Protein AF-A0A529W724-F1 (afdb_monomer_lite)

Secondary structure (DSSP, 8-state):
-HHHHHHHT--S--EEEEEE-TTS-EEEEEEESS--GGGGG---HHHHHHHHHTSS--------S-EE-HHHIIIIIHHHHHHTT-HHHHHHHHHHPEETT-BTTB-HHHHHHHHHHHHHHHHHHHHT--HHHHHHTTT------

pLDDT: mean 91.16, std 5.67, range [59.0, 96.94]

Radius of gyration: 19.27 Å; chains: 1; bounding box: 38×40×50 Å

Structure (mmCIF, N/CA/C/O backbone):
data_AF-A0A529W724-F1
#
_entry.id   AF-A0A529W724-F1
#
loop_
_atom_site.group_PDB
_atom_site.id
_atom_site.type_symbol
_atom_site.label_atom_id
_atom_site.label_alt_id
_atom_site.label_comp_id
_atom_site.label_asym_id
_atom_site.label_entity_id
_atom_site.label_seq_id
_atom_site.pdbx_PDB_ins_code
_atom_site.Cartn_x
_atom_site.Cartn_y
_atom_site.Cartn_z
_atom_site.occupancy
_atom_site.B_iso_or_equiv
_atom_site.auth_seq_id
_atom_site.auth_comp_id
_atom_site.auth_asym_id
_atom_site.auth_atom_id
_atom_site.pdbx_PDB_model_num
ATOM 1 N N . VAL A 1 1 ? -4.810 -3.641 -21.554 1.00 86.62 1 VAL A N 1
ATOM 2 C CA . VAL A 1 1 ? -4.007 -2.448 -21.203 1.00 86.62 1 VAL A CA 1
ATOM 3 C C . VAL A 1 1 ? -3.484 -1.748 -22.451 1.00 86.62 1 VAL A C 1
ATOM 5 O O . VAL A 1 1 ? -3.902 -0.626 -22.691 1.00 86.62 1 VAL A O 1
ATOM 8 N N . GLU A 1 2 ? -2.699 -2.415 -23.302 1.00 89.25 2 GLU A N 1
ATOM 9 C CA . GLU A 1 2 ? -2.114 -1.825 -24.528 1.00 89.25 2 GLU A CA 1
ATOM 10 C C . GLU A 1 2 ? -3.125 -1.101 -25.431 1.00 89.25 2 GLU A C 1
ATOM 12 O O . GLU A 1 2 ? -2.875 0.016 -25.867 1.00 89.25 2 GLU A O 1
ATOM 17 N N . ARG A 1 3 ? -4.313 -1.686 -25.651 1.00 91.12 3 ARG A N 1
ATOM 18 C CA . ARG A 1 3 ? -5.384 -1.047 -26.436 1.00 91.12 3 ARG A CA 1
ATOM 19 C C . ARG A 1 3 ? -5.835 0.298 -25.855 1.00 91.12 3 ARG A C 1
ATOM 21 O O . ARG A 1 3 ? -6.144 1.203 -26.619 1.00 91.12 3 ARG A O 1
ATOM 28 N N . ILE A 1 4 ? -5.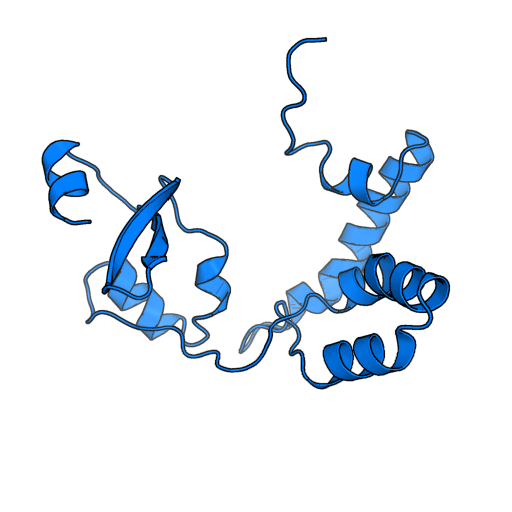891 0.415 -24.527 1.00 90.69 4 ILE A N 1
ATOM 29 C CA . ILE A 1 4 ? -6.268 1.665 -23.854 1.00 90.69 4 ILE A CA 1
ATOM 30 C C . ILE A 1 4 ? -5.147 2.681 -24.047 1.00 90.69 4 ILE A C 1
ATOM 32 O O . ILE A 1 4 ? -5.413 3.762 -24.552 1.00 90.69 4 ILE A O 1
ATOM 36 N N . VAL A 1 5 ? -3.901 2.297 -23.754 1.00 92.19 5 VAL A N 1
ATOM 37 C CA . VAL A 1 5 ? -2.720 3.164 -23.914 1.00 92.19 5 VAL A CA 1
ATOM 38 C C . VAL A 1 5 ? -2.610 3.709 -25.340 1.00 92.19 5 VAL A C 1
ATOM 40 O O . VAL A 1 5 ? -2.444 4.914 -25.525 1.00 92.19 5 VAL A O 1
ATOM 43 N N . ALA A 1 6 ? -2.775 2.844 -26.345 1.00 92.81 6 ALA A N 1
ATOM 44 C CA . ALA A 1 6 ? -2.751 3.231 -27.752 1.00 92.81 6 ALA A CA 1
ATOM 45 C C . ALA A 1 6 ? -3.937 4.135 -28.130 1.00 92.81 6 ALA A C 1
ATOM 47 O O . ALA A 1 6 ? -3.752 5.135 -28.817 1.00 92.81 6 ALA A O 1
ATOM 48 N N . GLY A 1 7 ? -5.149 3.812 -27.665 1.00 95.12 7 GLY A N 1
ATOM 49 C CA . GLY A 1 7 ? -6.359 4.578 -27.973 1.00 95.12 7 GLY A CA 1
ATOM 50 C C . GLY A 1 7 ? -6.407 5.962 -27.322 1.00 95.12 7 GLY A C 1
ATOM 51 O O . GLY A 1 7 ? -7.037 6.865 -27.865 1.00 95.12 7 GLY A O 1
ATOM 52 N N . THR A 1 8 ? -5.735 6.150 -26.184 1.00 92.88 8 THR A N 1
ATOM 53 C CA . THR A 1 8 ? -5.673 7.437 -25.474 1.00 92.88 8 THR A CA 1
ATOM 54 C C . THR A 1 8 ? -4.389 8.214 -25.744 1.00 92.88 8 THR A C 1
ATOM 56 O O . THR A 1 8 ? -4.239 9.314 -25.224 1.00 92.88 8 THR A O 1
ATOM 59 N N . THR A 1 9 ? -3.452 7.661 -26.525 1.00 93.12 9 THR A N 1
ATOM 60 C CA . THR A 1 9 ? -2.100 8.226 -26.712 1.00 93.12 9 THR A CA 1
ATOM 61 C C . THR A 1 9 ? -1.414 8.510 -25.363 1.00 93.12 9 THR A C 1
ATOM 63 O O . THR A 1 9 ? -0.801 9.557 -25.164 1.00 93.12 9 THR A O 1
ATOM 66 N N . TRP A 1 10 ? -1.582 7.606 -24.389 1.00 91.94 10 TRP A N 1
ATOM 67 C CA . TRP A 1 10 ? -1.061 7.815 -23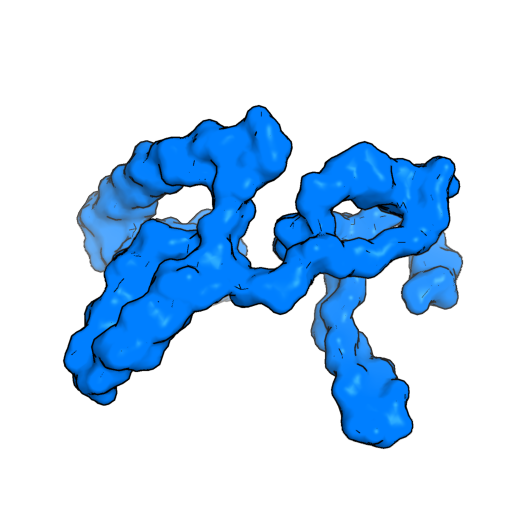.034 1.00 91.94 10 TRP A CA 1
ATOM 68 C C . TRP A 1 10 ? 0.460 7.662 -22.993 1.00 91.94 10 TRP A C 1
ATOM 70 O O . TRP A 1 10 ? 1.013 6.739 -23.590 1.00 91.94 10 TRP A O 1
ATOM 80 N N . THR A 1 11 ? 1.126 8.525 -22.228 1.00 90.94 11 THR A N 1
ATOM 81 C CA . THR A 1 11 ? 2.567 8.448 -21.958 1.00 90.94 11 THR A CA 1
ATOM 82 C C . THR A 1 11 ? 2.823 8.403 -20.458 1.00 90.94 11 THR A C 1
ATOM 84 O O . THR A 1 11 ? 2.146 9.088 -19.695 1.00 90.94 11 THR A O 1
ATOM 87 N N . GLY A 1 12 ? 3.845 7.658 -20.039 1.00 89.25 12 GLY A N 1
ATOM 88 C CA . GLY A 1 12 ? 4.180 7.473 -18.628 1.00 89.25 12 GLY A CA 1
ATOM 89 C C . GLY A 1 12 ? 3.486 6.256 -18.017 1.00 89.25 12 GLY A C 1
ATOM 90 O O . GLY A 1 12 ? 3.110 5.318 -18.717 1.00 89.25 12 GLY A O 1
ATOM 91 N N . GLN A 1 13 ? 3.345 6.258 -16.692 1.00 90.81 13 GLN A N 1
ATOM 92 C CA . GLN A 1 13 ? 2.794 5.124 -15.949 1.00 90.81 13 GLN A CA 1
ATOM 93 C C . GLN A 1 13 ? 1.264 5.128 -15.962 1.00 90.81 13 GLN A C 1
ATOM 95 O O . GLN A 1 13 ? 0.628 6.178 -15.881 1.00 90.81 13 GLN A O 1
ATOM 100 N N . ILE A 1 14 ? 0.676 3.936 -16.025 1.00 91.81 14 ILE A N 1
ATOM 101 C CA . ILE A 1 14 ? -0.763 3.709 -15.894 1.00 91.81 14 ILE A CA 1
ATOM 102 C C . ILE A 1 14 ? -0.988 2.387 -15.160 1.00 91.81 14 ILE A C 1
ATOM 104 O O . ILE A 1 14 ? -0.266 1.417 -15.383 1.00 91.81 14 ILE A O 1
ATOM 108 N N . SER A 1 15 ? -1.953 2.349 -14.250 1.00 92.94 15 SER A N 1
ATOM 109 C CA . SER A 1 15 ? -2.299 1.173 -13.450 1.00 92.94 15 SER A CA 1
ATOM 110 C C . SER A 1 15 ? -3.801 0.929 -13.516 1.00 92.94 15 SER A C 1
ATOM 112 O O . SER A 1 15 ? -4.584 1.874 -13.580 1.00 92.94 15 SER A O 1
ATOM 114 N N . PHE A 1 16 ? -4.204 -0.338 -13.514 1.00 92.94 16 PHE A N 1
ATOM 115 C CA . PHE A 1 16 ? -5.607 -0.736 -13.574 1.00 92.94 16 PHE A CA 1
ATOM 116 C C . PHE A 1 16 ? -5.913 -1.681 -12.427 1.00 92.94 16 PHE A C 1
ATOM 118 O O . PHE A 1 16 ? -5.263 -2.719 -12.297 1.00 92.94 16 PHE A O 1
ATOM 125 N N . ASP A 1 17 ? -6.949 -1.355 -11.669 1.00 93.44 17 ASP A N 1
ATOM 126 C CA . ASP A 1 17 ? -7.502 -2.268 -10.684 1.00 93.44 17 ASP A CA 1
ATOM 127 C C . ASP A 1 17 ? -8.550 -3.115 -11.394 1.00 93.44 17 ASP A C 1
ATOM 129 O O . ASP A 1 17 ? -9.498 -2.599 -11.994 1.00 93.44 17 ASP A O 1
ATOM 133 N N . LEU A 1 18 ? -8.338 -4.427 -11.388 1.00 93.69 18 LEU A N 1
ATOM 134 C CA . LEU A 1 18 ? -9.119 -5.385 -12.158 1.00 93.69 18 LEU A CA 1
ATOM 135 C C . LEU A 1 18 ? -9.691 -6.453 -11.228 1.00 93.69 18 LEU A C 1
ATOM 137 O O . LEU A 1 18 ? -9.000 -6.965 -10.347 1.00 93.69 18 LEU A O 1
ATOM 141 N N . MET A 1 19 ? -10.934 -6.847 -11.474 1.00 95.50 19 MET A N 1
ATOM 142 C CA . MET A 1 19 ? -11.555 -8.016 -10.864 1.00 95.50 19 MET A CA 1
ATOM 143 C C . MET A 1 19 ? -11.602 -9.146 -11.885 1.00 95.50 19 MET A C 1
ATOM 145 O O . MET A 1 19 ? -12.084 -8.957 -13.000 1.00 95.50 19 MET A O 1
ATOM 149 N N . ARG A 1 20 ? -11.124 -10.331 -11.505 1.00 96.19 20 ARG A N 1
ATOM 150 C CA . ARG A 1 20 ? -11.286 -11.545 -12.309 1.00 96.19 20 ARG A CA 1
ATOM 151 C C . ARG A 1 20 ? -12.419 -12.386 -11.736 1.00 96.19 20 ARG A C 1
ATOM 153 O O . ARG A 1 20 ? -12.357 -12.789 -10.577 1.00 96.19 20 ARG A O 1
ATOM 160 N N . GLU A 1 21 ? -13.433 -12.649 -12.545 1.00 96.69 21 GLU A N 1
ATOM 161 C CA . GLU A 1 21 ? -14.569 -13.491 -12.180 1.00 96.69 21 GLU A CA 1
ATOM 162 C C . GLU A 1 21 ? -14.248 -14.990 -12.315 1.00 96.69 21 GLU A C 1
ATOM 164 O O . GLU A 1 21 ? -13.282 -15.361 -12.992 1.00 96.69 21 GLU A O 1
ATOM 169 N N . PRO A 1 22 ? -15.046 -15.876 -11.683 1.00 96.75 22 PRO A N 1
ATOM 170 C CA . PRO A 1 22 ? -14.826 -17.324 -11.735 1.00 96.75 22 PRO A CA 1
ATOM 171 C C . PRO A 1 22 ? -14.836 -17.918 -13.149 1.00 96.75 22 PRO A C 1
ATOM 173 O O . PRO A 1 22 ? -14.175 -18.924 -13.393 1.00 96.75 22 PRO A O 1
ATOM 176 N N . ASP A 1 23 ? -15.562 -17.298 -14.080 1.00 96.00 23 ASP A N 1
ATOM 177 C CA . ASP A 1 23 ? -15.620 -17.682 -15.497 1.00 96.00 23 ASP A CA 1
ATOM 178 C C . ASP A 1 23 ? -14.416 -17.173 -16.317 1.00 96.00 23 ASP A C 1
ATOM 180 O O . ASP A 1 23 ? -14.296 -17.457 -17.508 1.00 96.00 23 ASP A O 1
ATOM 184 N N . GLY A 1 24 ? -13.500 -16.436 -15.682 1.00 95.06 24 GLY A N 1
ATOM 185 C CA . GLY A 1 24 ? -12.314 -15.863 -16.300 1.00 95.06 24 GLY A CA 1
ATOM 186 C C . GLY A 1 24 ? -12.517 -14.477 -16.907 1.00 95.06 24 GLY A C 1
ATOM 187 O O . GLY A 1 24 ? -11.528 -13.906 -17.378 1.00 95.06 24 GLY A O 1
ATOM 188 N N . ARG A 1 25 ? -13.731 -13.908 -16.875 1.00 95.62 25 ARG A N 1
ATOM 189 C CA . ARG A 1 25 ? -13.977 -12.527 -17.308 1.00 95.62 25 ARG A CA 1
ATOM 190 C C . ARG A 1 25 ? -13.206 -11.552 -16.416 1.00 95.62 25 ARG A C 1
ATOM 192 O O . ARG A 1 25 ? -13.082 -11.751 -15.210 1.00 95.62 25 ARG A O 1
ATOM 199 N N . VAL A 1 26 ? -12.653 -10.504 -17.025 1.00 94.56 26 VAL A N 1
ATOM 200 C CA . VAL A 1 26 ? -11.897 -9.455 -16.329 1.00 94.56 26 VAL A CA 1
ATOM 201 C C . VAL A 1 26 ? -12.674 -8.149 -16.425 1.00 94.56 26 VAL A C 1
ATOM 203 O O . VAL A 1 26 ? -12.923 -7.655 -17.525 1.00 94.56 26 VAL A O 1
ATOM 206 N N . LEU A 1 27 ? -13.059 -7.604 -15.275 1.00 94.44 27 LEU A N 1
ATOM 207 C CA . LEU A 1 27 ? -13.820 -6.367 -15.146 1.00 94.44 27 LEU A CA 1
ATOM 208 C C . LEU A 1 27 ? -12.920 -5.261 -14.577 1.00 94.44 27 LEU A C 1
ATOM 210 O O . LEU A 1 27 ? -12.272 -5.487 -13.552 1.00 94.44 27 LEU A O 1
ATOM 214 N N . PRO A 1 28 ? -12.856 -4.074 -15.202 1.00 93.25 28 PRO A N 1
ATOM 215 C CA . PRO A 1 28 ? -12.132 -2.946 -14.636 1.00 93.25 28 PRO A CA 1
ATOM 216 C C . PRO A 1 28 ? -12.911 -2.335 -13.466 1.00 93.25 28 PRO A C 1
ATOM 218 O O . PRO A 1 28 ? -14.128 -2.180 -13.541 1.00 93.25 28 PRO A O 1
ATOM 221 N N . LEU 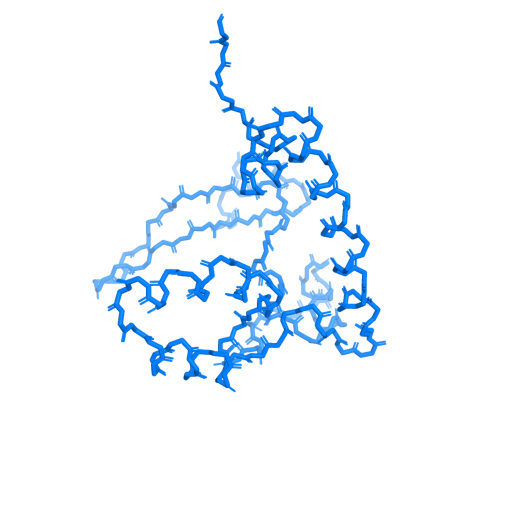A 1 29 ? -12.194 -1.971 -12.407 1.00 93.69 29 LEU A N 1
ATOM 222 C CA . LEU A 1 29 ? -12.722 -1.248 -11.249 1.00 93.69 29 LEU A CA 1
ATOM 223 C C . LEU A 1 29 ? -12.273 0.210 -11.275 1.00 93.69 29 LEU A C 1
ATOM 225 O O . LEU A 1 29 ? -13.092 1.115 -11.150 1.00 93.69 29 LEU A O 1
ATOM 229 N N . GLU A 1 30 ? -10.976 0.428 -11.487 1.00 93.00 30 GLU A N 1
ATOM 230 C CA . GLU A 1 30 ? -10.358 1.749 -11.450 1.00 93.00 30 GLU A CA 1
ATOM 231 C C . GLU A 1 30 ? -9.197 1.835 -12.447 1.00 93.00 30 GLU A C 1
ATOM 233 O O . GLU A 1 30 ? -8.544 0.839 -12.768 1.00 93.00 30 GLU A O 1
ATOM 238 N N . CYS A 1 31 ? -8.936 3.043 -12.945 1.00 93.19 31 CYS A N 1
ATOM 239 C CA . CYS A 1 31 ? -7.769 3.366 -13.753 1.00 93.19 31 CYS A CA 1
ATOM 240 C C . CYS A 1 31 ? -7.009 4.513 -13.088 1.00 93.19 31 CYS A C 1
ATOM 242 O O . CYS A 1 31 ? -7.524 5.621 -12.962 1.00 93.19 31 CYS A O 1
ATOM 244 N N . ASN A 1 32 ? -5.763 4.248 -12.713 1.00 92.94 32 ASN A N 1
ATOM 245 C CA . ASN A 1 32 ? -4.879 5.178 -12.035 1.00 92.94 32 ASN A CA 1
ATOM 246 C C . ASN A 1 32 ? -3.804 5.681 -13.016 1.00 92.94 32 ASN A C 1
ATOM 248 O O . ASN A 1 32 ? -2.994 4.878 -13.486 1.00 92.94 32 ASN A O 1
ATOM 252 N N . PRO A 1 33 ? -3.731 6.991 -13.321 1.00 91.19 33 PRO A N 1
ATOM 253 C CA . PRO A 1 33 ? -2.731 7.570 -14.231 1.00 91.19 33 PRO A CA 1
ATOM 254 C C . PRO A 1 33 ? -1.335 7.707 -13.583 1.00 91.19 33 PRO A C 1
ATOM 256 O O . PRO A 1 33 ? -0.640 8.703 -13.765 1.00 91.19 33 PRO A O 1
ATOM 259 N N . ARG A 1 34 ? -0.964 6.749 -12.729 1.00 90.69 34 ARG A N 1
ATOM 260 C CA . ARG A 1 34 ? 0.269 6.694 -11.933 1.00 90.69 34 ARG A CA 1
ATOM 261 C C . ARG A 1 34 ? 0.422 5.299 -11.330 1.00 90.69 34 ARG A C 1
ATOM 263 O O . ARG A 1 34 ? -0.536 4.527 -11.315 1.00 90.69 34 ARG A O 1
ATOM 270 N N . ALA A 1 35 ? 1.590 5.003 -10.765 1.00 87.31 35 ALA A N 1
ATOM 271 C CA . ALA A 1 35 ? 1.734 3.856 -9.878 1.00 87.31 35 ALA A CA 1
ATOM 272 C C . ALA A 1 35 ? 0.793 3.952 -8.659 1.00 87.31 35 ALA A C 1
ATOM 274 O O . ALA A 1 35 ? 0.469 5.037 -8.152 1.00 87.31 35 ALA A O 1
ATOM 275 N N . VAL A 1 36 ? 0.379 2.782 -8.180 1.00 91.12 36 VAL A N 1
ATOM 276 C CA . VAL A 1 36 ? -0.470 2.599 -6.998 1.00 91.12 36 VAL A CA 1
ATOM 277 C C . VAL A 1 36 ? 0.266 1.806 -5.924 1.00 91.12 36 VAL A C 1
ATOM 279 O O . VAL A 1 36 ? 1.332 1.238 -6.165 1.00 91.12 36 VAL A O 1
ATOM 282 N N . SER A 1 37 ? -0.311 1.736 -4.724 1.00 88.44 37 SER A N 1
ATOM 283 C CA . SER A 1 37 ? 0.286 1.055 -3.567 1.00 88.44 37 SER A CA 1
ATOM 284 C C . SER A 1 37 ? 0.595 -0.431 -3.803 1.00 88.44 37 SER A C 1
ATOM 286 O O . SER A 1 37 ? 1.406 -0.988 -3.067 1.00 88.44 37 SER A O 1
ATOM 288 N N . GLY A 1 38 ? 0.049 -1.056 -4.852 1.00 89.06 38 GLY A N 1
ATOM 289 C CA . GLY A 1 38 ? 0.455 -2.386 -5.318 1.00 89.06 38 GLY A CA 1
ATOM 290 C C . GLY A 1 38 ? 1.963 -2.531 -5.588 1.00 89.06 38 GLY A C 1
ATOM 291 O O . GLY A 1 38 ? 2.490 -3.635 -5.496 1.00 89.06 38 GLY A O 1
ATOM 292 N N . LEU A 1 39 ? 2.689 -1.431 -5.824 1.00 90.25 39 LEU A N 1
ATOM 293 C CA . LEU A 1 39 ? 4.148 -1.451 -5.996 1.00 90.25 39 LEU A CA 1
ATOM 294 C C . LEU A 1 39 ? 4.906 -2.006 -4.778 1.00 90.25 39 LEU A C 1
ATOM 296 O O . LEU A 1 39 ? 5.999 -2.541 -4.928 1.00 90.25 39 LEU A O 1
ATOM 300 N N . HIS A 1 40 ? 4.341 -1.927 -3.567 1.00 90.50 40 HIS A N 1
ATOM 301 C CA . HIS A 1 40 ? 5.032 -2.400 -2.361 1.00 90.50 40 HIS A CA 1
ATOM 302 C C . HIS A 1 40 ? 5.195 -3.930 -2.310 1.00 90.50 40 HIS A C 1
ATOM 304 O O . HIS A 1 40 ? 5.916 -4.448 -1.455 1.00 90.50 40 HIS A O 1
ATOM 310 N N . PHE A 1 41 ? 4.529 -4.657 -3.213 1.00 91.94 41 PHE A N 1
ATOM 311 C CA . PHE A 1 41 ? 4.663 -6.105 -3.365 1.00 91.94 41 PHE A CA 1
ATOM 312 C C . PHE A 1 41 ? 5.825 -6.517 -4.289 1.00 91.94 41 PHE A C 1
ATOM 314 O O . PHE A 1 41 ? 5.928 -7.698 -4.614 1.00 91.94 41 PHE A O 1
ATOM 321 N N . PHE A 1 42 ? 6.677 -5.567 -4.696 1.00 92.56 42 PHE A N 1
ATOM 322 C CA . PHE A 1 42 ? 7.889 -5.781 -5.492 1.00 92.56 42 PHE A CA 1
ATOM 323 C C . PHE A 1 42 ? 9.124 -5.319 -4.703 1.00 92.56 42 PHE A C 1
ATOM 325 O O . PHE A 1 42 ? 9.449 -4.135 -4.667 1.00 92.56 42 PHE A O 1
ATOM 332 N N . ARG A 1 43 ? 9.806 -6.249 -4.037 1.00 91.31 43 ARG A N 1
ATOM 333 C CA . ARG A 1 43 ? 10.947 -6.026 -3.138 1.00 91.31 43 ARG A CA 1
ATOM 334 C C . ARG A 1 43 ? 12.303 -6.108 -3.843 1.00 91.31 43 ARG A C 1
ATOM 336 O O . ARG A 1 43 ? 13.303 -5.753 -3.224 1.00 91.31 43 ARG A O 1
ATOM 343 N N . ASP A 1 44 ? 12.346 -6.512 -5.111 1.00 92.44 44 ASP A N 1
ATOM 344 C CA . ASP A 1 44 ? 13.484 -6.317 -6.020 1.00 92.44 44 ASP A CA 1
ATOM 345 C C . ASP A 1 44 ? 13.338 -4.994 -6.810 1.00 92.44 44 ASP A C 1
ATOM 347 O O . ASP A 1 44 ? 12.710 -4.966 -7.878 1.00 92.44 44 ASP A O 1
ATOM 351 N N . PRO A 1 45 ? 13.904 -3.874 -6.312 1.00 89.75 45 PRO A N 1
ATOM 352 C CA . PRO A 1 45 ? 13.717 -2.563 -6.927 1.00 89.75 45 PRO A CA 1
ATOM 353 C C . PRO A 1 45 ? 14.382 -2.454 -8.300 1.00 89.75 45 PRO A C 1
ATOM 355 O O . PRO A 1 45 ? 13.861 -1.759 -9.168 1.00 89.75 45 PRO A O 1
ATOM 358 N N . ALA A 1 46 ? 15.515 -3.130 -8.516 1.00 92.25 46 ALA A N 1
ATOM 359 C CA . ALA A 1 46 ? 16.242 -3.056 -9.780 1.00 92.25 46 ALA A CA 1
ATOM 360 C C . ALA A 1 46 ? 15.445 -3.742 -10.892 1.00 92.25 46 ALA A C 1
ATOM 362 O O . ALA A 1 46 ? 15.253 -3.180 -11.973 1.00 92.25 46 ALA A O 1
ATOM 363 N N . ARG A 1 47 ? 14.922 -4.935 -10.599 1.00 93.81 47 ARG A N 1
ATOM 364 C CA . ARG A 1 47 ? 14.107 -5.698 -11.541 1.00 93.81 47 ARG A CA 1
ATOM 365 C C . ARG A 1 47 ? 12.768 -5.011 -11.819 1.00 93.81 47 ARG A C 1
ATOM 367 O O . ARG A 1 47 ? 12.344 -4.964 -12.972 1.00 93.81 47 ARG A O 1
ATOM 374 N N . PHE A 1 48 ? 12.129 -4.440 -10.795 1.00 92.50 48 PHE A N 1
ATOM 375 C CA . PHE A 1 48 ? 10.897 -3.665 -10.963 1.00 92.50 48 PHE A CA 1
ATOM 376 C C . PHE A 1 48 ? 11.119 -2.394 -11.792 1.00 92.50 48 PHE A C 1
ATOM 378 O O . PHE A 1 48 ? 10.366 -2.139 -12.730 1.00 92.50 48 PHE A O 1
ATOM 385 N N . ALA A 1 49 ? 12.176 -1.627 -11.507 1.00 92.19 49 ALA A N 1
ATOM 386 C CA . ALA A 1 49 ? 12.502 -0.419 -12.261 1.00 92.19 49 ALA A CA 1
ATOM 387 C C . ALA A 1 49 ? 12.763 -0.718 -13.745 1.00 92.19 49 ALA A C 1
ATOM 389 O O . ALA A 1 49 ? 12.220 -0.023 -14.600 1.00 92.19 49 ALA A O 1
ATOM 390 N N . ALA A 1 50 ? 13.518 -1.779 -14.055 1.00 94.50 50 ALA A N 1
ATOM 391 C CA . ALA A 1 50 ? 13.767 -2.192 -15.437 1.00 94.50 50 ALA A CA 1
ATOM 392 C C . ALA A 1 50 ? 12.463 -2.527 -16.182 1.00 94.50 50 ALA A C 1
ATOM 394 O O . ALA A 1 50 ? 12.266 -2.083 -17.310 1.00 94.50 50 ALA A O 1
ATOM 395 N N . ALA A 1 51 ? 11.541 -3.254 -15.543 1.00 93.00 51 ALA A N 1
ATOM 396 C CA . ALA A 1 51 ? 10.243 -3.576 -16.135 1.00 93.00 51 ALA A CA 1
ATOM 397 C C . ALA A 1 51 ? 9.383 -2.322 -16.381 1.00 93.00 51 ALA A C 1
ATOM 399 O O . ALA A 1 51 ? 8.799 -2.167 -17.450 1.00 93.00 51 ALA A O 1
ATOM 400 N N . VAL A 1 52 ? 9.331 -1.402 -15.412 1.00 89.12 52 VAL A N 1
ATOM 401 C CA . VAL A 1 52 ? 8.540 -0.161 -15.507 1.00 89.12 52 VAL A CA 1
ATOM 402 C C . VAL A 1 52 ? 9.085 0.800 -16.566 1.00 89.12 52 VAL A C 1
ATOM 404 O O . VAL A 1 52 ? 8.303 1.509 -17.198 1.00 89.12 52 VAL A O 1
ATOM 407 N N . LEU A 1 53 ? 10.405 0.832 -16.770 1.00 90.62 53 LEU A N 1
ATOM 408 C CA . LEU A 1 53 ? 11.053 1.652 -17.799 1.00 90.62 53 LEU A CA 1
ATOM 409 C C . LEU A 1 53 ? 11.010 1.016 -19.199 1.00 90.62 53 LEU A C 1
ATOM 411 O O . LEU A 1 53 ? 11.326 1.687 -20.176 1.00 90.62 53 LEU A O 1
ATOM 415 N N . GLY A 1 54 ? 10.583 -0.246 -19.311 1.00 88.50 54 GLY A N 1
ATOM 416 C CA . GLY A 1 54 ? 10.580 -0.996 -20.571 1.00 88.50 54 GLY A CA 1
ATOM 417 C C . GLY A 1 54 ? 11.946 -1.576 -20.960 1.00 88.50 54 GLY A C 1
ATOM 418 O O . GLY A 1 54 ? 12.080 -2.136 -22.045 1.00 88.50 54 GLY A O 1
ATOM 419 N N . ASP A 1 55 ? 12.938 -1.487 -20.072 1.00 92.50 55 ASP A N 1
ATOM 420 C CA . ASP A 1 55 ? 14.301 -2.007 -20.254 1.00 92.50 55 ASP A CA 1
ATOM 421 C C . ASP A 1 55 ? 14.437 -3.486 -19.833 1.00 92.50 55 ASP A C 1
ATOM 423 O O . ASP A 1 55 ? 15.507 -4.088 -19.950 1.00 92.50 55 ASP A O 1
ATOM 427 N N . GLY A 1 56 ? 13.365 -4.086 -19.308 1.00 92.25 56 GLY A N 1
ATOM 428 C CA . GLY A 1 56 ? 13.344 -5.449 -18.787 1.00 92.25 56 GLY A CA 1
ATOM 429 C C . GLY A 1 56 ? 12.024 -6.181 -19.045 1.00 92.25 56 GLY A C 1
ATOM 430 O O . GLY A 1 56 ? 11.047 -5.579 -19.491 1.00 92.25 56 GLY A O 1
ATOM 431 N N . PRO A 1 57 ? 11.981 -7.498 -18.778 1.00 94.69 57 PRO A N 1
ATOM 432 C CA . PRO A 1 57 ? 10.768 -8.291 -18.935 1.00 94.69 57 PRO A CA 1
ATOM 433 C C . PRO A 1 57 ? 9.704 -7.905 -17.902 1.00 94.69 57 PRO A C 1
ATOM 435 O O . PRO A 1 57 ? 10.016 -7.341 -16.853 1.00 94.69 57 PRO A O 1
ATOM 438 N N . GLU A 1 58 ? 8.456 -8.296 -18.162 1.00 93.06 58 GLU A N 1
ATOM 439 C CA . GLU A 1 58 ? 7.378 -8.210 -17.176 1.00 93.06 58 GLU A CA 1
ATOM 440 C C . GLU A 1 58 ? 7.757 -8.942 -15.877 1.00 93.06 58 GLU A C 1
ATOM 442 O O . GLU A 1 58 ? 8.394 -10.004 -15.879 1.00 93.06 58 GLU A O 1
ATOM 447 N N . VAL A 1 59 ? 7.350 -8.363 -14.748 1.00 94.88 59 VAL A N 1
ATOM 448 C CA . VAL A 1 59 ? 7.590 -8.913 -13.416 1.00 94.88 59 VAL A CA 1
ATOM 449 C C . VAL A 1 59 ? 6.289 -9.023 -12.639 1.00 94.88 59 VAL A C 1
ATOM 451 O O . VAL A 1 59 ? 5.453 -8.126 -12.674 1.00 94.88 59 VAL A O 1
ATOM 454 N N . GLY A 1 60 ? 6.138 -10.132 -11.918 1.00 93.62 60 GLY A N 1
ATOM 455 C CA . GLY A 1 60 ? 5.093 -10.305 -10.913 1.00 93.62 60 GLY A CA 1
ATOM 456 C C . GLY A 1 60 ? 5.584 -9.909 -9.516 1.00 93.62 60 GLY A C 1
ATOM 457 O O . GLY A 1 60 ? 6.797 -9.783 -9.317 1.00 93.62 60 GLY A O 1
ATOM 458 N N . PRO A 1 61 ? 4.664 -9.724 -8.554 1.00 92.81 61 PRO A N 1
ATOM 459 C CA . PRO A 1 61 ? 5.025 -9.442 -7.170 1.00 92.81 61 PRO A CA 1
ATOM 460 C C . PRO A 1 61 ? 5.852 -10.591 -6.577 1.00 92.81 61 PRO A C 1
ATOM 462 O O . PRO A 1 61 ? 5.588 -11.765 -6.845 1.00 92.81 61 PRO A O 1
ATOM 465 N N . ASP A 1 62 ? 6.841 -10.257 -5.754 1.00 92.12 62 ASP A N 1
ATOM 466 C CA . ASP A 1 62 ? 7.744 -11.196 -5.069 1.00 92.12 62 ASP A CA 1
ATOM 467 C C . ASP A 1 62 ? 7.418 -11.349 -3.570 1.00 92.12 62 ASP A C 1
ATOM 469 O O . ASP A 1 62 ? 7.983 -12.194 -2.872 1.00 92.12 62 ASP A O 1
ATOM 473 N N . VAL A 1 63 ? 6.443 -10.582 -3.081 1.00 92.62 63 VAL A N 1
ATOM 474 C CA . VAL A 1 63 ? 5.887 -10.698 -1.734 1.00 92.62 63 VAL A CA 1
ATOM 475 C C . VAL A 1 63 ? 4.713 -11.675 -1.722 1.00 92.62 63 VAL A C 1
ATOM 477 O O . VAL A 1 63 ? 3.682 -11.445 -2.348 1.00 92.62 63 VAL A O 1
ATOM 480 N N . THR A 1 64 ? 4.842 -12.750 -0.943 1.00 90.44 64 THR A N 1
ATOM 481 C CA . THR A 1 64 ? 3.839 -13.832 -0.853 1.00 90.44 64 THR A CA 1
ATOM 482 C C . THR A 1 64 ? 3.105 -13.896 0.485 1.00 90.44 64 THR A C 1
ATOM 484 O O . THR A 1 64 ? 2.143 -14.650 0.631 1.00 90.44 64 THR A O 1
ATOM 487 N N . VAL A 1 65 ? 3.538 -13.106 1.468 1.00 90.56 65 VAL A N 1
ATOM 488 C CA . VAL A 1 65 ? 2.947 -13.071 2.810 1.00 90.56 65 VAL A CA 1
ATOM 489 C C . VAL A 1 65 ? 2.176 -11.773 3.039 1.00 90.56 65 VAL A C 1
ATOM 491 O O . VAL A 1 65 ? 2.529 -10.744 2.450 1.00 90.56 65 VAL A O 1
ATOM 494 N N . PRO A 1 66 ? 1.151 -11.778 3.914 1.00 91.4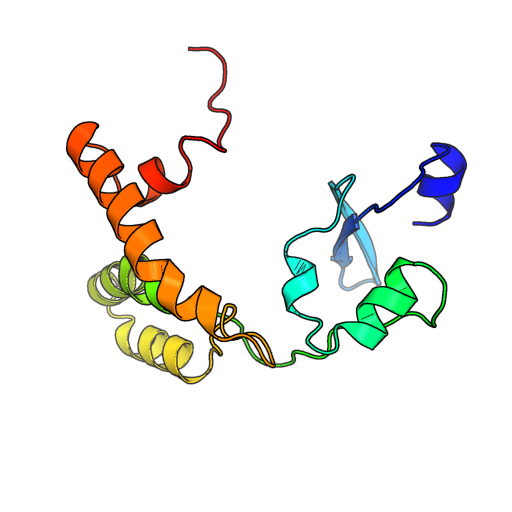4 66 PRO A N 1
ATOM 495 C CA . PRO A 1 66 ? 0.404 -10.572 4.241 1.00 91.44 66 PRO A CA 1
ATOM 496 C C . PRO A 1 66 ? 1.331 -9.430 4.664 1.00 91.44 66 PRO A C 1
ATOM 498 O O . PRO A 1 66 ? 2.232 -9.613 5.482 1.00 91.44 66 PRO A O 1
ATOM 501 N N . GLN A 1 67 ? 1.093 -8.242 4.119 1.00 92.62 67 GLN A N 1
ATOM 502 C CA . GLN A 1 67 ? 1.801 -7.028 4.512 1.00 92.62 67 GLN A CA 1
ATOM 503 C C . GLN A 1 67 ? 0.910 -6.195 5.429 1.00 92.62 67 GLN A C 1
ATOM 505 O O . GLN A 1 67 ? -0.300 -6.093 5.220 1.00 92.62 67 GLN A O 1
ATOM 510 N N . THR A 1 68 ? 1.507 -5.601 6.455 1.00 92.88 68 THR A N 1
ATOM 511 C CA . THR A 1 68 ? 0.805 -4.798 7.457 1.00 92.88 68 THR A CA 1
ATOM 512 C C . THR A 1 68 ? 1.610 -3.555 7.795 1.00 92.88 68 THR A C 1
ATOM 514 O O . THR A 1 68 ? 2.834 -3.602 7.830 1.00 92.88 68 THR A O 1
ATOM 517 N N . VAL A 1 69 ? 0.924 -2.460 8.116 1.00 93.06 69 VAL A N 1
ATOM 518 C CA . VAL A 1 69 ? 1.527 -1.337 8.841 1.00 93.06 69 VAL A CA 1
ATOM 519 C C . VAL A 1 69 ? 1.247 -1.583 10.318 1.00 93.06 69 VAL A C 1
ATOM 521 O O . VAL A 1 69 ? 0.119 -1.379 10.785 1.00 93.06 69 VAL A O 1
ATOM 524 N N . ARG A 1 70 ? 2.222 -2.122 11.061 1.00 92.81 70 ARG A N 1
ATOM 525 C CA . ARG A 1 70 ? 1.952 -2.688 12.398 1.00 92.81 70 ARG A CA 1
ATOM 526 C C . ARG A 1 70 ? 1.486 -1.622 13.381 1.00 92.81 70 ARG A C 1
ATOM 528 O O . ARG A 1 70 ? 0.610 -1.900 14.198 1.00 92.81 70 ARG A O 1
ATOM 535 N N . LEU A 1 71 ? 2.012 -0.400 13.281 1.00 92.62 71 LEU A N 1
ATOM 536 C CA . LEU A 1 71 ? 1.584 0.717 14.124 1.00 92.62 71 LEU A CA 1
ATOM 537 C C . LEU A 1 71 ? 0.100 1.042 13.912 1.00 92.62 71 LEU A C 1
ATOM 539 O O . LEU A 1 71 ? -0.661 1.104 14.878 1.00 92.62 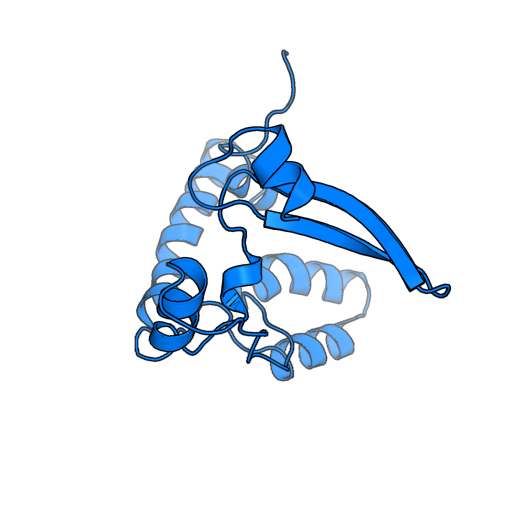71 LEU A O 1
ATOM 543 N N . ALA A 1 72 ? -0.338 1.150 12.655 1.00 91.00 72 ALA A N 1
ATOM 544 C CA . ALA A 1 72 ? -1.745 1.358 12.320 1.00 91.00 72 ALA A CA 1
ATOM 545 C C . ALA A 1 72 ? -2.621 0.200 12.825 1.00 91.00 72 ALA A C 1
ATOM 547 O O . ALA A 1 72 ? -3.710 0.423 13.355 1.00 91.00 72 ALA A O 1
ATOM 548 N N . MET A 1 73 ? -2.132 -1.042 12.737 1.00 93.19 73 MET A N 1
ATOM 549 C CA . MET A 1 73 ? -2.854 -2.195 13.272 1.00 93.19 73 MET A CA 1
ATOM 550 C C . MET A 1 73 ? -3.035 -2.126 14.789 1.00 93.19 73 MET A C 1
ATOM 552 O O . MET A 1 73 ? -4.120 -2.433 15.281 1.00 93.19 73 MET A O 1
ATOM 556 N N . TRP A 1 74 ? -2.026 -1.690 15.540 1.00 94.00 74 TRP A N 1
ATOM 557 C CA . TRP A 1 74 ? -2.165 -1.483 16.981 1.00 94.00 74 TRP A CA 1
ATOM 558 C C . TRP A 1 74 ? -3.143 -0.357 17.322 1.00 94.00 74 TRP A C 1
ATOM 560 O O . TRP A 1 74 ? -3.963 -0.529 18.218 1.00 94.00 74 TRP A O 1
ATOM 570 N N . ILE A 1 75 ? -3.103 0.758 16.595 1.00 92.25 75 ILE A N 1
ATOM 571 C CA . ILE A 1 75 ? -3.946 1.930 16.876 1.00 92.25 75 ILE A CA 1
ATOM 572 C C . ILE A 1 75 ? -5.413 1.660 16.535 1.00 92.25 75 ILE A C 1
ATOM 574 O O . ILE A 1 75 ? -6.298 1.929 17.345 1.00 92.25 75 ILE A O 1
ATOM 578 N N . TYR A 1 76 ? -5.681 1.104 15.353 1.00 90.00 76 TYR A N 1
ATOM 579 C CA . TYR A 1 76 ? -7.044 0.945 14.842 1.00 90.00 76 TYR A CA 1
ATOM 580 C C . TYR A 1 76 ? -7.593 -0.470 15.043 1.00 90.00 76 TYR A C 1
ATOM 582 O O . TYR A 1 76 ? -8.766 -0.653 15.374 1.00 90.00 76 TYR A O 1
ATOM 590 N N . GLY A 1 77 ? -6.749 -1.489 14.881 1.00 92.38 77 GLY A N 1
ATOM 591 C CA . GLY A 1 77 ? -7.155 -2.892 14.943 1.00 92.38 77 GLY A CA 1
ATOM 592 C C . GLY A 1 77 ? -7.324 -3.430 16.363 1.00 92.38 77 GLY A C 1
ATOM 593 O O . GLY A 1 77 ? -8.281 -4.165 16.615 1.00 92.38 77 GLY A O 1
ATOM 594 N N . LEU A 1 78 ? -6.452 -3.057 17.309 1.00 94.94 78 LEU A N 1
ATOM 595 C CA . LEU A 1 78 ? -6.543 -3.560 18.686 1.00 94.94 78 LEU A CA 1
ATOM 596 C C . LEU A 1 78 ? -7.863 -3.158 19.373 1.00 94.94 78 LEU A C 1
ATOM 598 O O . LEU A 1 78 ? -8.514 -4.049 19.926 1.00 94.94 78 LEU A O 1
ATOM 602 N N . PRO A 1 79 ? -8.329 -1.890 19.325 1.00 93.94 79 PRO A N 1
ATOM 603 C CA . PRO A 1 79 ? -9.598 -1.519 19.953 1.00 93.94 79 PRO A CA 1
ATOM 604 C C . PRO A 1 79 ? -10.794 -2.284 19.377 1.00 93.94 79 PRO A C 1
ATOM 606 O O . PRO A 1 79 ? -11.699 -2.666 20.118 1.00 93.94 79 PRO A O 1
ATOM 609 N N . VAL A 1 80 ? -10.800 -2.533 18.062 1.00 93.38 80 VAL A N 1
ATOM 610 C CA . VAL A 1 80 ? -11.836 -3.340 17.398 1.00 93.38 80 VAL A CA 1
ATOM 611 C C . VAL A 1 80 ? -11.769 -4.790 17.872 1.00 93.38 80 VAL A C 1
ATOM 613 O O . VAL A 1 80 ? -12.802 -5.377 18.198 1.00 93.38 80 VAL A O 1
ATOM 616 N N . ALA A 1 81 ? -10.570 -5.366 17.962 1.00 95.88 81 ALA A N 1
ATOM 617 C CA . ALA A 1 81 ? -10.370 -6.735 18.424 1.00 95.88 81 ALA A CA 1
ATOM 618 C C . ALA A 1 81 ? -10.810 -6.932 19.882 1.00 95.88 81 ALA A C 1
ATOM 620 O O . ALA A 1 81 ? -11.407 -7.956 20.201 1.00 95.88 81 ALA A O 1
ATOM 621 N N . LEU A 1 82 ? -10.565 -5.951 20.756 1.00 96.38 82 LEU A N 1
ATOM 622 C CA . LEU A 1 82 ? -11.034 -5.985 22.143 1.00 96.38 82 LEU A CA 1
ATOM 623 C C . LEU A 1 82 ? -12.565 -5.932 22.217 1.00 96.38 82 LEU A C 1
ATOM 625 O O . LEU A 1 82 ? -13.171 -6.783 22.860 1.00 96.38 82 LEU A O 1
ATOM 629 N N . ARG A 1 83 ? -13.194 -4.988 21.503 1.00 95.62 83 ARG A N 1
ATOM 630 C CA . ARG A 1 83 ? -14.661 -4.823 21.486 1.00 95.62 83 ARG A CA 1
ATOM 631 C C . ARG A 1 83 ? -15.408 -6.022 20.901 1.00 95.62 83 ARG A C 1
ATOM 633 O O . ARG A 1 83 ? -16.530 -6.293 21.304 1.00 95.62 83 ARG A O 1
ATOM 640 N N . SER A 1 84 ? -14.795 -6.726 19.953 1.00 95.56 84 SER A N 1
ATOM 641 C CA . SER A 1 84 ? -15.391 -7.883 19.270 1.00 95.56 84 SER A CA 1
ATOM 642 C C . SER A 1 84 ? -15.000 -9.240 19.869 1.00 95.56 84 SER A C 1
ATOM 644 O O . SER A 1 84 ? -15.430 -10.270 19.358 1.00 95.56 84 SER A O 1
ATOM 646 N N . GLY A 1 85 ? -14.142 -9.278 20.897 1.00 95.62 85 GLY A N 1
ATOM 647 C CA . GLY A 1 85 ? -13.567 -10.531 21.411 1.00 95.62 85 GLY A CA 1
ATOM 648 C C . GLY A 1 85 ? -12.582 -11.223 20.449 1.00 95.62 85 GLY A C 1
ATOM 649 O O . GLY A 1 85 ? -12.149 -12.346 20.694 1.00 95.62 85 GLY A O 1
ATOM 650 N N . GLY A 1 86 ? -12.180 -10.565 19.358 1.00 96.44 86 GLY A N 1
ATOM 651 C CA . GLY A 1 86 ? -11.344 -11.105 18.281 1.00 96.44 86 GLY A CA 1
ATOM 652 C C . GLY A 1 86 ? -9.829 -11.106 18.535 1.00 96.44 86 GLY A C 1
ATOM 653 O O . GLY A 1 86 ? -9.050 -11.118 17.578 1.00 96.44 86 GLY A O 1
ATOM 654 N N . LEU A 1 87 ? -9.366 -11.080 19.789 1.00 96.44 87 LEU A N 1
ATOM 655 C CA . LEU A 1 87 ? -7.946 -10.870 20.111 1.00 96.44 87 LEU A CA 1
ATOM 656 C C . LEU A 1 87 ? -7.019 -11.970 19.562 1.00 96.44 87 LEU A C 1
ATOM 658 O O . LEU A 1 87 ? -5.899 -11.681 19.142 1.00 96.44 87 LEU A O 1
ATOM 662 N N . ALA A 1 88 ? -7.478 -13.223 19.516 1.00 96.94 88 ALA A N 1
ATOM 663 C CA . ALA A 1 88 ? -6.710 -14.324 18.931 1.00 96.94 88 ALA A CA 1
ATOM 664 C C . ALA A 1 88 ? -6.450 -14.109 17.428 1.00 96.94 88 ALA A C 1
ATOM 666 O O . ALA A 1 88 ? -5.320 -14.277 16.966 1.00 96.94 88 ALA A O 1
ATOM 667 N N . ARG A 1 89 ? -7.473 -13.664 16.683 1.00 94.94 89 ARG A N 1
ATOM 668 C CA . ARG A 1 89 ? -7.361 -13.315 15.258 1.00 94.94 89 ARG A CA 1
ATOM 669 C C . ARG A 1 89 ? -6.423 -12.128 15.054 1.00 94.94 89 ARG A C 1
ATOM 671 O O . ARG A 1 89 ? -5.576 -12.180 14.169 1.00 94.94 89 ARG A O 1
ATOM 678 N N . PHE A 1 90 ? -6.530 -11.102 15.895 1.00 95.94 90 PHE A N 1
ATOM 679 C CA . PHE A 1 90 ? -5.639 -9.943 15.849 1.00 95.94 90 PHE A CA 1
ATOM 680 C C . PHE A 1 90 ? -4.171 -10.334 16.073 1.00 95.94 90 PHE A C 1
ATOM 682 O O . PHE A 1 90 ? -3.307 -9.994 15.270 1.00 95.94 90 PHE A O 1
ATOM 689 N N . ARG A 1 91 ? -3.883 -11.130 17.112 1.00 95.88 91 ARG A N 1
ATOM 690 C CA . ARG A 1 91 ? -2.523 -11.630 17.380 1.00 95.88 91 ARG A CA 1
ATOM 691 C C . ARG A 1 91 ? -1.986 -12.490 16.239 1.00 95.88 91 ARG A C 1
ATOM 693 O O . ARG A 1 91 ? -0.801 -12.408 15.932 1.00 95.88 91 ARG A O 1
ATOM 700 N N . LYS A 1 92 ? -2.841 -13.317 15.625 1.00 95.19 92 LYS A N 1
ATOM 701 C CA . LYS A 1 92 ? -2.481 -14.101 14.438 1.00 95.19 92 LYS A CA 1
ATOM 702 C C . LYS A 1 92 ? -2.070 -13.178 13.286 1.00 95.19 92 LYS A C 1
ATOM 704 O O . LYS A 1 92 ? -0.971 -13.343 12.774 1.00 95.19 92 LYS A O 1
ATOM 709 N N . ALA A 1 93 ? -2.879 -12.166 12.971 1.00 93.38 93 ALA A N 1
ATOM 710 C CA . ALA A 1 93 ? -2.587 -11.199 11.911 1.00 93.38 93 ALA A CA 1
ATOM 711 C C . ALA A 1 93 ? -1.282 -10.416 12.150 1.00 93.38 93 ALA A C 1
ATOM 713 O O . ALA A 1 93 ? -0.468 -10.306 11.243 1.00 93.38 93 ALA A O 1
ATOM 714 N N . ILE A 1 94 ? -1.032 -9.943 13.379 1.00 94.50 94 ILE A N 1
ATOM 715 C CA . ILE A 1 94 ? 0.215 -9.235 13.739 1.00 94.50 94 ILE A CA 1
ATOM 716 C C . ILE A 1 94 ? 1.463 -10.124 13.615 1.00 94.50 94 ILE A C 1
ATOM 718 O O . ILE A 1 94 ? 2.559 -9.609 13.403 1.00 94.50 94 ILE A O 1
ATOM 722 N N . ARG A 1 95 ? 1.320 -11.439 13.815 1.00 93.88 95 ARG A N 1
ATOM 723 C CA . ARG A 1 95 ? 2.429 -12.401 13.747 1.00 93.88 95 ARG A CA 1
ATOM 724 C C . ARG A 1 95 ? 2.706 -12.879 12.324 1.00 93.88 95 ARG A C 1
ATOM 726 O O . ARG A 1 95 ? 3.860 -13.097 11.988 1.00 93.88 95 ARG A O 1
ATOM 733 N N . GLU A 1 96 ? 1.660 -13.103 11.536 1.00 94.00 96 GLU A N 1
ATOM 734 C CA . GLU A 1 96 ? 1.776 -13.580 10.150 1.00 94.00 96 GLU A CA 1
ATOM 735 C C . GLU A 1 96 ? 2.070 -12.444 9.165 1.00 94.00 96 GLU A C 1
ATOM 737 O O . GLU A 1 96 ? 2.604 -12.692 8.088 1.00 94.00 96 GLU A O 1
ATOM 742 N N . GLY A 1 97 ? 1.729 -11.207 9.534 1.00 91.81 97 GLY A N 1
ATOM 743 C CA . GLY A 1 97 ? 2.002 -10.019 8.741 1.00 91.81 97 GLY A CA 1
ATOM 744 C C . GLY A 1 97 ? 3.447 -9.541 8.863 1.00 91.81 97 GLY A C 1
ATOM 745 O O . GLY A 1 97 ? 3.971 -9.400 9.970 1.00 91.81 97 GLY A O 1
ATOM 746 N N . GLN A 1 98 ? 4.071 -9.227 7.731 1.00 93.00 98 GLN A N 1
ATOM 747 C CA . GLN A 1 98 ? 5.331 -8.483 7.702 1.00 93.00 98 GLN A CA 1
ATOM 748 C C . GLN A 1 98 ? 5.077 -6.973 7.750 1.00 93.00 98 GLN A C 1
ATOM 750 O O . GLN A 1 98 ? 3.991 -6.501 7.403 1.00 93.00 98 GLN A O 1
ATOM 755 N N . GLU A 1 99 ? 6.073 -6.215 8.211 1.00 92.81 99 GLU A N 1
ATOM 756 C CA . GLU A 1 99 ? 6.020 -4.753 8.207 1.00 92.81 99 GLU A CA 1
ATOM 757 C C . GLU A 1 99 ? 6.230 -4.236 6.779 1.00 92.81 99 GLU A C 1
ATOM 759 O O . GLU A 1 99 ? 7.284 -4.433 6.172 1.00 92.81 99 GLU A O 1
ATOM 764 N N . LEU A 1 100 ? 5.209 -3.567 6.245 1.00 91.94 100 LEU A N 1
ATOM 765 C CA . LEU A 1 100 ? 5.207 -3.018 4.890 1.00 91.94 100 LEU A CA 1
ATOM 766 C C . LEU A 1 100 ? 6.341 -2.003 4.697 1.00 91.94 100 LEU A C 1
ATOM 768 O O . LEU A 1 100 ? 6.973 -1.973 3.646 1.00 91.94 100 LEU A O 1
ATOM 772 N N . LEU A 1 101 ? 6.590 -1.186 5.722 1.00 91.31 101 LEU A N 1
ATOM 773 C CA . LEU A 1 101 ? 7.540 -0.074 5.680 1.00 91.31 101 LEU A CA 1
ATOM 774 C C . LEU A 1 101 ? 8.991 -0.486 5.971 1.00 91.31 101 LEU A C 1
ATOM 776 O O . LEU A 1 101 ? 9.883 0.356 5.918 1.00 91.31 101 LEU A O 1
ATOM 780 N N . ASP A 1 102 ? 9.239 -1.756 6.291 1.00 90.50 102 ASP A N 1
ATOM 781 C CA . ASP A 1 102 ? 10.589 -2.284 6.490 1.00 90.50 102 ASP A CA 1
ATOM 782 C C . ASP A 1 102 ? 11.183 -2.692 5.140 1.00 90.50 102 ASP A C 1
ATOM 784 O O . ASP A 1 102 ? 11.071 -3.848 4.731 1.00 90.50 102 ASP A O 1
ATOM 788 N N . TRP A 1 103 ? 11.710 -1.725 4.386 1.00 87.00 103 TRP A N 1
ATOM 789 C CA . TRP A 1 103 ? 12.171 -1.930 3.013 1.00 87.00 103 TRP A CA 1
ATOM 790 C C . TRP A 1 103 ? 13.565 -2.587 2.962 1.00 87.00 103 TRP A C 1
ATOM 792 O O . TRP A 1 103 ? 14.407 -2.299 3.818 1.00 87.00 103 TRP A O 1
ATOM 802 N N . PRO A 1 104 ? 13.875 -3.451 1.968 1.00 83.94 104 PRO A N 1
ATOM 803 C CA . PRO A 1 104 ? 15.197 -4.062 1.864 1.00 83.94 104 PRO A CA 1
ATOM 804 C C . PRO A 1 104 ? 16.274 -2.986 1.696 1.00 83.94 104 PRO A C 1
ATOM 806 O O . PRO A 1 104 ? 16.272 -2.230 0.729 1.00 83.94 104 PRO A O 1
ATOM 809 N N . GLY A 1 105 ? 17.190 -2.908 2.661 1.00 86.00 105 GLY A N 1
ATOM 810 C CA . GLY A 1 105 ? 18.248 -1.896 2.680 1.00 86.00 105 GLY A CA 1
ATOM 811 C C . GLY A 1 105 ? 17.827 -0.515 3.201 1.00 86.00 105 GLY A C 1
ATOM 812 O O . GLY A 1 105 ? 18.699 0.336 3.347 1.00 86.00 105 GLY A O 1
ATOM 813 N N . ASP A 1 106 ? 16.551 -0.297 3.544 1.00 86.62 106 ASP A N 1
ATOM 814 C CA . ASP A 1 106 ? 16.067 0.953 4.140 1.00 86.62 106 ASP A CA 1
ATOM 815 C C . ASP A 1 106 ? 14.946 0.720 5.172 1.00 86.62 106 ASP A C 1
ATOM 817 O O . ASP A 1 106 ? 13.761 0.634 4.859 1.00 86.62 106 ASP A O 1
ATOM 821 N N . SER A 1 107 ? 15.328 0.666 6.450 1.00 87.19 107 SER A N 1
ATOM 822 C CA . SER A 1 107 ? 14.385 0.552 7.576 1.00 87.19 107 SER A CA 1
ATOM 823 C C . SER A 1 107 ? 13.996 1.910 8.178 1.00 87.19 107 SER A C 1
ATOM 825 O O . SER A 1 107 ? 13.268 1.966 9.176 1.00 87.19 107 SER A O 1
ATOM 827 N N . ALA A 1 108 ? 14.479 3.027 7.615 1.00 90.81 108 ALA A N 1
ATOM 828 C CA . ALA A 1 108 ? 14.164 4.359 8.124 1.00 90.81 108 ALA A CA 1
ATOM 829 C C . ALA A 1 108 ? 12.651 4.658 8.134 1.00 90.81 108 ALA A C 1
ATOM 831 O O . ALA A 1 108 ? 12.185 5.194 9.149 1.00 90.81 108 ALA A O 1
ATOM 832 N N . PRO A 1 109 ? 11.849 4.255 7.121 1.00 88.75 109 PRO A N 1
ATOM 833 C CA . PRO A 1 109 ? 10.409 4.505 7.118 1.00 88.75 109 PRO A CA 1
ATOM 834 C C . PRO A 1 109 ? 9.683 3.918 8.332 1.00 88.75 109 PRO A C 1
ATOM 836 O O . PRO A 1 109 ? 8.749 4.535 8.841 1.00 88.75 109 PRO A O 1
ATOM 839 N N . VAL A 1 110 ? 10.154 2.790 8.883 1.00 90.25 110 VAL A N 1
ATOM 840 C CA . VAL A 1 110 ? 9.596 2.202 10.114 1.00 90.25 110 VAL A CA 1
ATOM 841 C C . VAL A 1 110 ? 9.696 3.171 11.293 1.00 90.25 110 VAL A C 1
ATOM 843 O O . VAL A 1 110 ? 8.770 3.282 12.095 1.00 90.25 110 VAL A O 1
ATOM 846 N N . ARG A 1 111 ? 10.810 3.900 11.398 1.00 90.31 111 ARG A N 1
ATOM 847 C CA . ARG A 1 111 ? 11.063 4.846 12.495 1.00 90.31 111 ARG A CA 1
ATOM 848 C C . ARG A 1 111 ? 10.295 6.149 12.307 1.00 90.31 111 ARG A C 1
ATOM 850 O O . ARG A 1 111 ? 9.805 6.706 13.286 1.00 90.31 111 ARG A O 1
ATOM 857 N N . VAL A 1 112 ? 10.159 6.602 11.060 1.00 92.06 112 VAL A N 1
ATOM 858 C CA . VAL A 1 112 ? 9.445 7.838 10.695 1.00 92.06 112 VAL A CA 1
ATOM 859 C C . VAL A 1 112 ? 7.935 7.736 10.961 1.00 92.06 112 VAL A C 1
ATOM 861 O O . VAL A 1 112 ? 7.270 8.758 11.114 1.00 92.06 112 VAL A O 1
ATOM 864 N N . GLN A 1 113 ? 7.391 6.529 11.150 1.00 92.94 113 GLN A N 1
ATOM 865 C CA . GLN A 1 113 ? 5.997 6.356 11.571 1.00 92.94 113 GLN A CA 1
ATOM 866 C C . GLN A 1 113 ? 5.660 7.090 12.883 1.00 92.94 113 GLN A C 1
ATOM 868 O O . GLN A 1 113 ? 4.548 7.589 13.031 1.00 92.94 113 GLN A O 1
ATOM 873 N N . TRP A 1 114 ? 6.595 7.180 13.836 1.00 92.31 114 TRP A N 1
ATOM 874 C CA . TRP A 1 114 ? 6.354 7.838 15.126 1.00 92.31 114 TRP A CA 1
ATOM 875 C C . TRP A 1 114 ? 6.169 9.357 15.028 1.00 92.31 114 TRP A C 1
ATOM 877 O O . TRP A 1 114 ? 5.159 9.843 15.539 1.00 92.31 114 TRP A O 1
ATOM 887 N N . PRO A 1 115 ? 7.078 10.127 14.394 1.00 94.00 115 PRO A N 1
ATOM 888 C CA . PRO A 1 115 ? 6.847 11.554 14.192 1.00 94.00 115 PRO A CA 1
ATOM 889 C C . PRO A 1 115 ? 5.611 11.820 13.323 1.00 94.00 115 PRO A C 1
ATOM 891 O O . PRO A 1 115 ? 4.830 12.699 13.675 1.00 94.00 115 PRO A O 1
ATOM 894 N N . ALA A 1 116 ? 5.365 11.020 12.277 1.00 90.81 116 ALA A N 1
ATOM 895 C CA . ALA A 1 116 ? 4.152 11.145 11.462 1.00 90.81 116 ALA A CA 1
ATOM 896 C C . ALA A 1 116 ? 2.871 10.927 12.291 1.00 90.81 116 ALA A C 1
ATOM 898 O O . ALA A 1 116 ? 1.904 11.679 12.187 1.00 90.81 116 ALA A O 1
ATOM 899 N N . LEU A 1 117 ? 2.869 9.931 13.183 1.00 92.94 117 LEU A N 1
ATOM 900 C CA . LEU A 1 117 ? 1.762 9.715 14.110 1.00 92.94 117 LEU A CA 1
ATOM 901 C C . LEU A 1 117 ? 1.594 10.883 15.088 1.00 92.94 117 LEU A C 1
ATOM 903 O O . LEU A 1 117 ? 0.463 11.260 15.384 1.00 92.94 117 LEU A O 1
ATOM 907 N N . ALA A 1 118 ? 2.690 11.441 15.607 1.00 94.06 118 ALA A N 1
ATOM 908 C CA . ALA A 1 118 ? 2.636 12.572 16.530 1.00 94.06 118 ALA A CA 1
ATOM 909 C C . ALA A 1 118 ? 2.014 13.811 15.869 1.00 94.06 118 ALA A C 1
ATOM 911 O O . ALA A 1 118 ? 1.210 14.499 16.496 1.00 94.06 118 ALA A O 1
ATOM 912 N N . GLU A 1 119 ? 2.329 14.055 14.597 1.00 94.00 119 GLU A N 1
ATOM 913 C CA . GLU A 1 119 ? 1.719 15.114 13.793 1.00 94.00 119 GLU A CA 1
ATOM 914 C C . GLU A 1 119 ? 0.207 14.903 13.631 1.00 94.00 119 GLU A C 1
ATOM 916 O O . GLU A 1 119 ? -0.584 15.780 13.992 1.00 94.00 119 GLU A O 1
ATOM 921 N N . ILE A 1 120 ? -0.209 13.707 13.196 1.00 92.25 120 ILE A N 1
ATOM 922 C CA . ILE A 1 120 ? -1.629 13.346 13.050 1.00 92.25 120 ILE A CA 1
ATOM 923 C C . ILE A 1 120 ? -2.363 13.461 14.394 1.00 92.25 120 ILE A C 1
ATOM 925 O O . ILE A 1 120 ? -3.481 13.975 14.456 1.00 92.25 120 ILE A O 1
ATOM 929 N N . ALA A 1 121 ? -1.743 13.020 15.491 1.00 93.69 121 ALA A N 1
ATOM 930 C CA . ALA A 1 121 ? -2.314 13.119 16.830 1.00 93.69 121 ALA A CA 1
ATOM 931 C C . ALA A 1 121 ? -2.450 14.574 17.300 1.00 93.69 121 ALA A C 1
ATOM 933 O O . ALA A 1 121 ? -3.465 14.932 17.901 1.00 93.69 121 ALA A O 1
ATOM 934 N N . GLY A 1 122 ? -1.467 15.425 16.995 1.00 95.50 122 GLY A N 1
ATOM 935 C CA . GLY A 1 122 ? -1.523 16.860 17.265 1.00 95.50 122 GLY A CA 1
ATOM 936 C C . GLY A 1 122 ? -2.665 17.542 16.511 1.00 95.50 122 GLY A C 1
ATOM 937 O O . GLY A 1 122 ? -3.421 18.311 17.109 1.00 95.50 122 GLY A O 1
ATOM 938 N N . MET A 1 123 ? -2.846 17.210 15.230 1.00 92.81 123 MET A N 1
ATOM 939 C CA . MET A 1 123 ? -3.971 17.692 14.424 1.00 92.81 123 MET A CA 1
ATOM 940 C C . MET A 1 123 ? -5.312 17.218 14.999 1.00 92.81 123 MET A C 1
ATOM 942 O O . MET A 1 123 ? -6.194 18.039 15.254 1.00 92.81 123 MET A O 1
ATOM 946 N N . ALA A 1 124 ? -5.438 15.917 15.282 1.00 94.31 124 ALA A N 1
ATOM 947 C CA . ALA A 1 124 ? -6.642 15.324 15.859 1.00 94.31 124 ALA A CA 1
ATOM 948 C C . ALA A 1 124 ? -7.041 15.999 17.179 1.00 94.31 124 ALA A C 1
ATOM 950 O O . ALA A 1 124 ? -8.213 16.315 17.388 1.00 94.31 124 ALA A O 1
ATOM 951 N N . TRP A 1 125 ? -6.068 16.282 18.051 1.00 96.00 125 TRP A N 1
ATOM 952 C CA . TRP A 1 125 ? -6.314 16.997 19.301 1.00 96.00 125 TRP A CA 1
ATOM 953 C C . TRP A 1 125 ? -6.741 18.448 19.053 1.00 96.00 125 TRP A C 1
ATOM 955 O O . TRP A 1 125 ? -7.787 18.870 19.554 1.00 96.00 125 TRP A O 1
ATOM 965 N N . ARG A 1 126 ? -5.971 19.210 18.267 1.00 95.56 126 ARG A N 1
ATOM 966 C CA . ARG A 1 126 ? -6.245 20.630 17.996 1.00 95.56 126 ARG A CA 1
ATOM 967 C C . ARG A 1 126 ? -7.632 20.841 17.392 1.00 95.56 126 ARG A C 1
ATOM 969 O O . ARG A 1 126 ? -8.313 21.800 17.742 1.00 95.56 126 ARG A O 1
ATOM 976 N N . GLU A 1 127 ? -8.050 19.932 16.520 1.00 93.12 127 GLU A N 1
ATOM 977 C CA . GLU A 1 127 ? -9.307 20.027 15.775 1.00 93.12 127 GLU A CA 1
ATOM 978 C C . GLU A 1 127 ? -10.446 19.215 16.402 1.00 93.12 127 GLU A C 1
ATOM 980 O O . GLU A 1 127 ? -11.584 19.303 15.949 1.00 93.12 127 GLU A O 1
ATOM 985 N N . ARG A 1 128 ? -10.169 18.471 17.484 1.00 93.5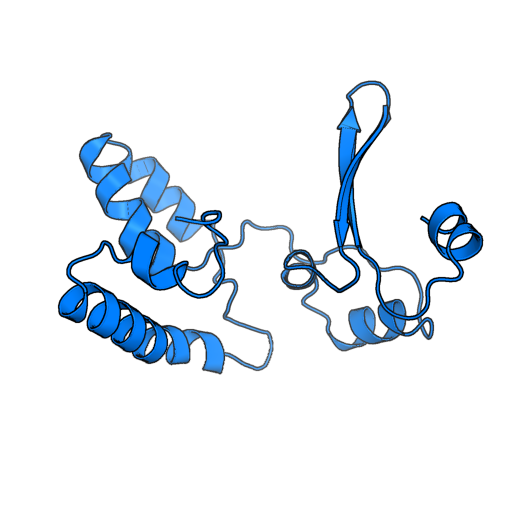6 128 ARG A N 1
ATOM 986 C CA . ARG A 1 128 ? -11.129 17.616 18.206 1.00 93.56 128 ARG A CA 1
ATOM 987 C C . ARG A 1 128 ? -11.824 16.595 17.301 1.00 93.56 128 ARG A C 1
ATOM 989 O O . ARG A 1 128 ? -13.018 16.335 17.438 1.00 93.56 128 ARG A O 1
ATOM 996 N N . ILE A 1 129 ? -11.057 16.002 16.396 1.00 93.88 129 ILE A N 1
ATOM 997 C CA . ILE A 1 129 ? -11.505 14.958 15.471 1.00 93.88 129 ILE A CA 1
ATOM 998 C C . ILE A 1 129 ? -10.819 13.628 15.792 1.00 93.88 129 ILE A C 1
ATOM 1000 O O . ILE A 1 129 ? -9.876 13.563 16.579 1.00 93.88 129 ILE A O 1
ATOM 1004 N N . SER A 1 130 ? -11.300 12.536 15.196 1.00 90.44 130 SER A N 1
ATOM 1005 C CA . SER A 1 130 ? -10.661 11.228 15.365 1.00 90.44 130 SER A CA 1
ATOM 1006 C C . SER A 1 130 ? -9.298 11.171 14.657 1.00 90.44 130 SER A C 1
ATOM 1008 O O . SER A 1 130 ? -9.089 11.868 13.665 1.00 90.44 130 SER A O 1
ATOM 1010 N N . LEU A 1 131 ? -8.393 10.292 15.111 1.00 89.94 131 LEU A N 1
ATOM 1011 C CA . LEU A 1 131 ? -7.113 10.035 14.425 1.00 89.94 131 LEU A CA 1
ATOM 1012 C C . LEU A 1 131 ? -7.312 9.614 12.962 1.00 89.94 131 LEU A C 1
ATOM 1014 O O . LEU A 1 131 ? -6.562 10.044 12.092 1.00 89.94 131 LEU A O 1
ATOM 1018 N N . GLN A 1 132 ? -8.349 8.816 12.690 1.00 88.06 132 GLN A N 1
ATOM 1019 C CA . GLN A 1 132 ? -8.680 8.373 11.338 1.00 88.06 132 GLN A CA 1
ATOM 1020 C C . GLN A 1 132 ? -9.078 9.560 10.452 1.00 88.06 132 GLN A C 1
ATOM 1022 O O . GLN A 1 132 ? -8.557 9.705 9.349 1.00 88.06 132 GLN A O 1
ATOM 1027 N N . THR A 1 133 ? -9.948 10.438 10.957 1.00 87.62 133 THR A N 1
ATOM 1028 C CA . THR A 1 133 ? -10.362 11.659 10.250 1.00 87.62 133 THR A CA 1
ATOM 1029 C C . THR A 1 133 ? -9.178 12.596 10.033 1.00 87.62 133 THR A C 1
ATOM 1031 O O . THR A 1 133 ? -9.026 13.140 8.951 1.00 87.62 133 THR A O 1
ATOM 1034 N N . ALA A 1 134 ? -8.308 12.763 11.033 1.00 89.75 134 ALA A N 1
ATOM 1035 C CA . ALA A 1 134 ? -7.105 13.580 10.889 1.00 89.75 134 ALA A CA 1
ATOM 1036 C C . ALA A 1 134 ? -6.154 13.018 9.818 1.00 89.75 134 ALA A C 1
ATOM 1038 O O . ALA A 1 134 ? -5.658 13.773 8.994 1.00 89.75 134 ALA A O 1
ATOM 1039 N N . SER A 1 135 ? -5.953 11.695 9.766 1.00 87.38 135 SER A N 1
ATOM 1040 C CA . SER A 1 135 ? -5.054 11.062 8.784 1.00 87.38 135 SER A CA 1
ATOM 1041 C C . SER A 1 135 ? -5.518 11.153 7.328 1.00 87.38 135 SER A C 1
ATOM 1043 O O . SER A 1 135 ? -4.722 10.931 6.420 1.00 87.38 135 SER A O 1
ATOM 1045 N N . THR A 1 136 ? -6.798 11.442 7.103 1.00 87.62 136 THR A N 1
ATOM 1046 C CA . THR A 1 136 ? -7.421 11.464 5.773 1.00 87.62 136 THR A CA 1
ATOM 1047 C C . THR A 1 136 ? -7.877 12.859 5.354 1.00 87.62 136 THR A C 1
ATOM 1049 O O . THR A 1 136 ? -8.237 13.073 4.200 1.00 87.62 136 THR A O 1
ATOM 1052 N N . ARG A 1 137 ? -7.810 13.832 6.266 1.00 83.31 137 ARG A N 1
ATOM 1053 C CA . ARG A 1 137 ? -8.355 15.180 6.087 1.00 83.31 137 ARG A CA 1
ATOM 1054 C C . ARG A 1 137 ? -7.839 15.894 4.841 1.00 83.31 137 ARG A C 1
ATOM 1056 O O . ARG A 1 137 ? -8.620 16.547 4.160 1.00 83.31 137 ARG A O 1
ATOM 1063 N N . ASP A 1 138 ? -6.549 15.753 4.555 1.00 77.44 138 ASP A N 1
ATOM 1064 C CA . ASP A 1 138 ? -5.890 16.450 3.445 1.00 77.44 138 ASP A CA 1
ATOM 1065 C C . ASP A 1 138 ? -5.993 15.692 2.109 1.00 77.44 138 ASP A C 1
ATOM 1067 O O . ASP A 1 138 ? -5.580 16.211 1.072 1.00 77.44 138 ASP A O 1
ATOM 1071 N N . ILE A 1 139 ? -6.534 14.467 2.117 1.00 76.25 139 ILE A N 1
ATOM 1072 C CA . ILE A 1 139 ? -6.646 13.608 0.925 1.00 76.25 139 ILE A CA 1
ATOM 1073 C C . ILE A 1 139 ? -8.094 13.304 0.531 1.00 76.25 139 ILE A C 1
ATOM 1075 O O . ILE A 1 139 ? -8.359 13.010 -0.633 1.00 76.25 139 ILE A O 1
ATOM 1079 N N . GLU A 1 140 ? -9.036 13.367 1.472 1.00 75.69 140 GLU A N 1
ATOM 1080 C CA . GLU A 1 140 ? -10.447 13.105 1.210 1.00 75.69 140 GLU A CA 1
ATOM 1081 C C . GLU A 1 140 ? -11.159 14.366 0.711 1.00 75.69 140 GLU A C 1
ATOM 1083 O O . GLU A 1 140 ? -11.246 15.389 1.391 1.00 75.69 140 GLU A O 1
ATOM 1088 N N . TRP A 1 141 ? -11.738 14.271 -0.485 1.00 73.19 141 TRP A N 1
ATOM 1089 C CA . TRP A 1 141 ? -12.697 15.253 -0.971 1.00 73.19 141 TRP A CA 1
ATOM 1090 C C . TRP A 1 141 ? -14.089 14.933 -0.417 1.00 73.19 141 TRP A C 1
ATOM 1092 O O . TRP A 1 141 ? -14.728 13.973 -0.843 1.00 73.19 141 TRP A O 1
ATOM 1102 N N . ASN A 1 142 ? -14.585 15.768 0.497 1.00 74.69 142 ASN A N 1
ATOM 1103 C CA . ASN A 1 142 ? -15.888 15.581 1.150 1.00 74.69 142 ASN A CA 1
ATOM 1104 C C . ASN A 1 142 ? -17.068 16.263 0.425 1.00 74.69 142 ASN A C 1
ATOM 1106 O O . ASN A 1 142 ? -18.162 16.351 0.976 1.00 74.69 142 ASN A O 1
ATOM 1110 N N . GLY A 1 143 ? -16.869 16.726 -0.815 1.00 69.31 143 GLY A N 1
ATOM 1111 C CA . GLY A 1 143 ? -17.866 17.514 -1.546 1.00 69.31 143 GLY A CA 1
ATOM 1112 C C . GLY A 1 143 ? -17.879 18.999 -1.153 1.00 69.31 143 GLY A C 1
ATOM 1113 O O . GLY A 1 143 ? -17.222 19.394 -0.188 1.00 69.31 143 GLY A O 1
ATOM 1114 N N . PRO A 1 144 ? -18.592 19.850 -1.912 1.00 63.88 144 PRO A N 1
ATOM 1115 C CA . PRO A 1 144 ? -18.865 21.220 -1.489 1.00 63.88 144 PRO A CA 1
ATOM 1116 C C . PRO A 1 144 ? -19.799 21.226 -0.266 1.00 63.88 144 PRO A C 1
ATOM 1118 O O . PRO A 1 144 ? -20.772 20.470 -0.231 1.00 63.88 144 PRO A O 1
ATOM 1121 N N . GLY A 1 145 ? -19.462 22.056 0.727 1.00 59.00 145 GLY A N 1
ATOM 1122 C CA . GLY A 1 145 ? -20.247 22.277 1.950 1.00 59.00 145 GLY A CA 1
ATOM 1123 C C . GLY A 1 145 ? -21.325 23.343 1.819 1.00 59.00 145 GLY A C 1
ATOM 1124 O O . GLY A 1 145 ? -21.340 24.059 0.791 1.00 59.00 145 GLY A O 1
#

Foldseek 3Di:
DVVVCVVVVQDADKDWDWDQDPVRDIDTDDIDSYDDPLCLQAQPVVQVVCVRVVNHDDDDGPHDFAADQLVCCVVPVVVVCVVVVNVVVSVVCSVRHDYSCCHVVDNPSNVVVVVVQVVLVVQCVVVVHDSVCSVCVVPDDPDDD

Sequence (145 aa):
VERIVAGTTWTGQISFDLMREPDGRVLPLECNPRAVSGLHFFRDPARFAAAVLGDGPEVGPDVTVPQTVRLAMWIYGLPVALRSGGLARFRKAIREGQELLDWPGDSAPVRVQWPALAEIAGMAWRERISLQTASTRDIEWNGPG